Protein AF-A0A8T4B0E6-F1 (afdb_monomer)

Foldseek 3Di:
DPPDDDPVRPFDKDKFKKKFALVDPDPVVVVVLVVVVCVVLVVPWPKDWDDKFHLPHPVVVVVCVVLVNPDSIIMTMIITGPVCVVVVQVQAPDPCNCVPSRMHTSDDD

Secondary structure (DSSP, 8-state):
------GGGSPPEEEEEEEEETT--SHHHHHHHHHHHHHHTT--S--EEEEEE-TTSHHHHHHHHHHT--S-EEEEEEEEEHHHHHHHHHHHSSTTHHHHTSEEE----

Mean predicted aligned error: 8.44 Å

Nearest PDB structures (foldseek):
  1lou-assembly1_A  TM=4.510E-01  e=2.025E-01  Thermus thermophilus
  6i69-assembly1_A  TM=4.521E-01  e=4.128E-01  Thermus thermophilus HB8
  6k3h-assembly1_N  TM=4.934E-01  e=9.577E-01  Aspergillus flavus NRRL3357
  5bxi-assembly1_C  TM=4.794E-01  e=1.607E+00  Toxoplasma gondii ME49
  2okq-assembly1_A  TM=3.609E-01  e=1.412E+00  Shigella flexneri

Solvent-accessible surface area (backbone atoms only — not comparable to full-atom values): 6338 Å² total; per-residue (Å²): 133,84,81,75,71,52,83,87,70,53,83,59,70,41,81,44,42,31,37,30,49,48,87,36,74,45,67,65,60,45,50,52,52,49,54,51,52,31,56,76,73,67,50,91,60,86,62,38,82,74,48,69,43,29,38,86,40,78,68,36,60,56,51,27,64,73,71,69,49,92,66,73,37,13,42,33,34,32,42,30,45,50,89,49,42,65,61,52,45,70,62,21,66,45,90,58,12,51,79,76,69,41,28,30,59,68,65,82,133

pLDDT: mean 77.91, std 10.09, range [42.44, 89.0]

Sequence (109 aa):
MAKRLSKALRGKRRWVGIACTAQFEDRSSLQVHMQSLWSSIGIDSNIRLMDFYPSSSPEVEQIAQTLGDAQSLGYAVLQVPHPAFTRLRACIEDEDSMALNLLRSCTSS

Structure (mmCIF, N/CA/C/O backbone):
data_AF-A0A8T4B0E6-F1
#
_entry.id   AF-A0A8T4B0E6-F1
#
loop_
_atom_site.group_PDB
_atom_site.id
_atom_site.type_symbol
_atom_site.label_atom_id
_atom_site.label_alt_id
_atom_site.label_comp_id
_atom_site.label_asym_id
_atom_site.label_entity_id
_atom_site.label_seq_id
_atom_site.pdbx_PDB_ins_code
_atom_site.Cartn_x
_atom_site.Cartn_y
_atom_site.Cartn_z
_atom_site.occupancy
_atom_site.B_iso_or_equiv
_atom_site.auth_seq_id
_atom_site.auth_comp_id
_atom_site.auth_asym_id
_atom_site.auth_atom_id
_atom_site.pdbx_PDB_model_num
ATOM 1 N N . MET A 1 1 ? 19.426 29.717 -7.718 1.00 42.44 1 MET A N 1
ATOM 2 C CA . MET A 1 1 ? 18.194 29.661 -8.540 1.00 42.44 1 MET A CA 1
ATOM 3 C C . MET A 1 1 ? 17.763 28.209 -8.695 1.00 42.44 1 MET A C 1
ATOM 5 O O . MET A 1 1 ? 18.454 27.451 -9.364 1.00 42.44 1 MET A O 1
ATOM 9 N N . ALA A 1 2 ? 16.675 27.788 -8.048 1.00 50.69 2 ALA A N 1
ATOM 10 C CA . ALA A 1 2 ? 16.184 26.418 -8.185 1.00 50.69 2 ALA A CA 1
ATOM 11 C C . ALA A 1 2 ? 15.543 26.239 -9.573 1.00 50.69 2 ALA A C 1
ATOM 13 O O . ALA A 1 2 ? 14.507 26.840 -9.860 1.00 50.69 2 ALA A O 1
ATOM 14 N N . LYS A 1 3 ? 16.172 25.438 -10.446 1.00 59.41 3 LYS A N 1
ATOM 15 C CA . LYS A 1 3 ? 15.618 25.036 -11.749 1.00 59.41 3 LYS A CA 1
ATOM 16 C C . LYS A 1 3 ? 14.270 24.347 -11.505 1.00 59.41 3 LYS A C 1
ATOM 18 O O . LYS A 1 3 ? 14.218 23.187 -11.103 1.00 59.41 3 LYS A O 1
ATOM 23 N N . ARG A 1 4 ? 13.164 25.066 -11.722 1.00 59.59 4 ARG A N 1
ATOM 24 C CA . ARG A 1 4 ? 11.815 24.488 -11.739 1.00 59.59 4 ARG A CA 1
ATOM 25 C C . ARG A 1 4 ? 11.773 23.457 -12.867 1.00 59.59 4 ARG A C 1
ATOM 27 O O . ARG A 1 4 ? 11.757 23.825 -14.036 1.00 59.59 4 ARG A O 1
ATOM 34 N N . LEU A 1 5 ? 11.769 22.174 -12.511 1.00 59.88 5 LEU A N 1
ATOM 35 C CA . LEU A 1 5 ? 11.517 21.091 -13.461 1.00 59.88 5 LEU A CA 1
ATOM 36 C C . LEU A 1 5 ? 10.179 21.360 -14.158 1.00 59.88 5 LE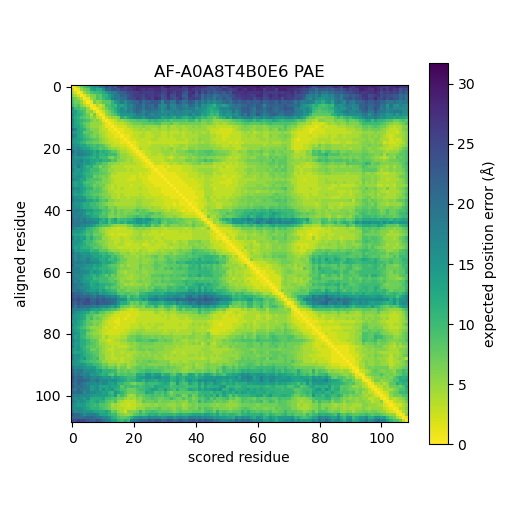U A C 1
ATOM 38 O O . LEU A 1 5 ? 9.165 21.608 -13.490 1.00 59.88 5 LEU A O 1
ATOM 42 N N . SER A 1 6 ? 10.188 21.336 -15.492 1.00 70.38 6 SER A N 1
ATOM 43 C CA . SER A 1 6 ? 8.973 21.453 -16.298 1.00 70.38 6 SER A CA 1
ATOM 44 C C . SER A 1 6 ? 7.983 20.352 -15.896 1.00 70.38 6 SER A C 1
ATOM 46 O O . SER A 1 6 ? 8.382 19.290 -15.411 1.00 70.38 6 SER A O 1
ATOM 48 N N . LYS A 1 7 ? 6.673 20.584 -16.073 1.00 66.12 7 LYS A N 1
ATOM 49 C CA . LYS A 1 7 ? 5.628 19.596 -15.729 1.00 66.12 7 LYS A CA 1
ATOM 50 C C . LYS A 1 7 ? 5.901 18.208 -16.337 1.00 66.12 7 LYS A C 1
ATOM 52 O O . LYS A 1 7 ? 5.573 17.214 -15.703 1.00 66.12 7 LYS A O 1
ATOM 57 N N . ALA A 1 8 ? 6.540 18.151 -17.507 1.00 67.44 8 ALA A N 1
ATOM 58 C CA . ALA A 1 8 ? 6.914 16.915 -18.193 1.00 67.44 8 ALA A CA 1
ATOM 59 C C . ALA A 1 8 ? 8.044 16.126 -17.501 1.00 67.44 8 ALA A C 1
ATOM 61 O O . ALA A 1 8 ? 8.101 14.909 -17.633 1.00 67.44 8 ALA A O 1
ATOM 62 N N . LEU A 1 9 ? 8.916 16.801 -16.743 1.00 61.59 9 LEU A N 1
ATOM 63 C CA . LEU A 1 9 ? 10.059 16.193 -16.048 1.00 61.59 9 LEU A CA 1
ATOM 64 C C . LEU A 1 9 ? 9.755 15.824 -14.588 1.00 61.59 9 LEU A C 1
ATOM 66 O O . LEU A 1 9 ? 10.613 15.278 -13.893 1.00 61.59 9 LEU A O 1
ATOM 70 N N . ARG A 1 10 ? 8.549 16.119 -14.086 1.00 69.19 10 ARG A N 1
ATOM 71 C CA . ARG A 1 10 ? 8.134 15.652 -12.759 1.00 69.19 10 ARG A CA 1
ATOM 72 C C . ARG A 1 10 ? 7.794 14.165 -12.844 1.00 69.19 10 ARG A C 1
ATOM 74 O O . ARG A 1 10 ? 6.885 13.781 -13.574 1.00 69.19 10 ARG A O 1
ATOM 81 N N . GLY A 1 11 ? 8.504 13.338 -12.075 1.00 71.62 11 GLY A N 1
ATOM 82 C CA . GLY A 1 11 ? 8.220 11.906 -11.979 1.00 71.62 11 GLY A CA 1
ATOM 83 C C . GLY A 1 11 ? 6.755 11.658 -11.611 1.00 71.62 11 GLY A C 1
ATOM 84 O O . GLY A 1 11 ? 6.255 12.204 -10.624 1.00 71.62 11 GLY A O 1
ATOM 85 N N . LYS A 1 12 ? 6.056 10.855 -12.419 1.00 83.19 12 LYS A N 1
ATOM 86 C CA . LYS A 1 12 ? 4.651 10.505 -12.182 1.00 83.19 12 LYS A CA 1
ATOM 87 C C . LYS A 1 12 ? 4.546 9.598 -10.956 1.00 83.19 12 LYS A C 1
ATOM 89 O O . LYS A 1 12 ? 5.303 8.638 -10.815 1.00 83.19 12 LYS A O 1
ATOM 94 N N . ARG A 1 13 ? 3.582 9.896 -10.089 1.00 85.75 13 ARG A N 1
ATOM 95 C CA . ARG A 1 13 ? 3.277 9.127 -8.877 1.00 85.75 13 ARG A CA 1
ATOM 96 C C . ARG A 1 13 ? 1.807 8.721 -8.884 1.00 85.75 13 ARG A C 1
ATOM 98 O O . ARG A 1 13 ? 0.984 9.359 -9.551 1.00 85.75 13 ARG A O 1
ATOM 105 N N . ARG A 1 14 ? 1.503 7.645 -8.174 1.00 86.62 14 ARG A N 1
ATOM 106 C CA . ARG A 1 14 ? 0.157 7.127 -7.944 1.00 86.62 14 ARG A CA 1
ATOM 107 C C . ARG A 1 14 ? -0.048 6.976 -6.445 1.00 86.62 14 ARG A C 1
ATOM 109 O O . ARG A 1 14 ? 0.891 6.631 -5.732 1.00 86.62 14 ARG A O 1
ATOM 116 N N . TRP A 1 15 ? -1.254 7.293 -6.006 1.00 88.44 15 TRP A N 1
ATOM 117 C CA . TRP A 1 15 ? -1.699 7.068 -4.641 1.00 88.44 15 TRP A CA 1
ATOM 118 C C . TRP A 1 15 ? -2.478 5.761 -4.629 1.00 88.44 15 TRP A C 1
ATOM 120 O O . TRP A 1 15 ? -3.316 5.561 -5.508 1.00 88.44 15 TRP A O 1
ATOM 130 N N . VAL A 1 16 ? -2.149 4.872 -3.700 1.00 86.38 16 VAL A N 1
ATOM 131 C CA . VAL A 1 16 ? -2.772 3.549 -3.585 1.00 86.38 16 VAL A CA 1
ATOM 132 C C . VAL A 1 16 ? -3.262 3.383 -2.160 1.00 86.38 16 VAL A C 1
ATOM 134 O O . VAL A 1 16 ? -2.466 3.497 -1.231 1.00 86.38 16 VAL A O 1
ATOM 137 N N . GLY A 1 17 ? -4.561 3.151 -1.999 1.00 87.88 17 GLY A N 1
ATOM 138 C CA . GLY A 1 17 ? -5.140 2.754 -0.721 1.00 87.88 17 GLY A CA 1
ATOM 139 C C . GLY A 1 17 ? -5.002 1.247 -0.552 1.00 87.88 17 GLY A C 1
ATOM 140 O O . GLY A 1 17 ? -5.346 0.497 -1.467 1.00 87.88 17 GLY A O 1
ATOM 141 N N . ILE A 1 18 ? -4.490 0.817 0.593 1.00 86.62 18 ILE A N 1
ATOM 142 C CA . ILE A 1 18 ? -4.350 -0.591 0.955 1.00 86.62 18 ILE A CA 1
ATOM 143 C C . ILE A 1 18 ? -5.050 -0.873 2.283 1.00 86.62 18 ILE A C 1
ATOM 145 O O . ILE A 1 18 ? -5.024 -0.041 3.188 1.00 86.62 18 ILE A O 1
ATOM 149 N N . ALA A 1 19 ? -5.641 -2.055 2.399 1.00 86.62 19 ALA A N 1
ATOM 150 C CA . ALA A 1 19 ? -6.045 -2.654 3.657 1.00 86.62 19 ALA A CA 1
ATOM 151 C C . ALA A 1 19 ? -4.907 -3.540 4.153 1.00 86.62 19 ALA A C 1
ATOM 153 O O . ALA A 1 19 ? -4.199 -4.161 3.356 1.00 86.62 19 ALA A O 1
ATOM 154 N N . CYS A 1 20 ? -4.744 -3.613 5.462 1.00 86.19 20 CYS A N 1
ATOM 155 C CA . CYS A 1 20 ? -3.806 -4.493 6.130 1.00 86.19 20 CYS A CA 1
ATOM 156 C C . CYS A 1 20 ? -4.490 -5.210 7.292 1.00 86.19 20 CYS A C 1
ATOM 158 O O . CYS A 1 20 ? -5.483 -4.744 7.842 1.00 86.19 20 CYS A O 1
ATOM 160 N N . THR A 1 21 ? -3.952 -6.347 7.703 1.00 84.81 21 THR A N 1
ATOM 161 C CA . THR A 1 21 ? -4.453 -7.080 8.876 1.00 84.81 21 THR A CA 1
ATOM 162 C C . THR A 1 21 ? -4.271 -6.293 10.183 1.00 84.81 21 THR A C 1
ATOM 164 O O . THR A 1 21 ? -3.277 -5.581 10.329 1.00 84.81 21 THR A O 1
ATOM 167 N N . ALA A 1 22 ? -5.161 -6.497 11.163 1.00 82.19 22 ALA A N 1
ATOM 168 C CA . ALA A 1 22 ? -5.122 -5.861 12.494 1.00 82.19 22 ALA A CA 1
ATOM 169 C C . ALA A 1 22 ? -3.837 -6.087 13.313 1.00 82.19 22 ALA A C 1
ATOM 171 O O . ALA A 1 22 ? -3.619 -5.406 14.305 1.00 82.19 22 ALA A O 1
ATOM 172 N N . GLN A 1 23 ? -2.969 -7.020 12.913 1.00 81.88 23 GLN A N 1
ATOM 173 C CA . GLN A 1 23 ? -1.690 -7.267 13.590 1.00 81.88 23 GLN A CA 1
ATOM 174 C C . GLN A 1 23 ? -0.714 -6.078 13.514 1.00 81.88 23 GLN A C 1
ATOM 176 O O . GLN A 1 23 ? 0.273 -6.038 14.245 1.00 81.88 23 GLN A O 1
ATOM 181 N N . PHE A 1 24 ? -0.946 -5.136 12.594 1.00 82.75 24 PHE A N 1
ATOM 182 C CA . PHE A 1 24 ? -0.162 -3.913 12.502 1.00 82.75 24 PHE A CA 1
ATOM 183 C C . PHE A 1 24 ? -0.844 -2.827 13.333 1.00 82.75 24 PHE A C 1
ATOM 185 O O . PHE A 1 24 ? -1.860 -2.272 12.925 1.00 82.75 24 PHE A O 1
ATOM 192 N N . GLU A 1 25 ? -0.268 -2.524 14.495 1.00 81.56 25 GLU A N 1
ATOM 193 C CA . GLU A 1 25 ? -0.704 -1.413 15.354 1.00 81.56 25 GLU A CA 1
ATOM 194 C C . GLU A 1 25 ? 0.110 -0.136 15.095 1.00 81.56 25 GLU A C 1
ATOM 196 O O . GLU A 1 25 ? -0.388 0.976 15.2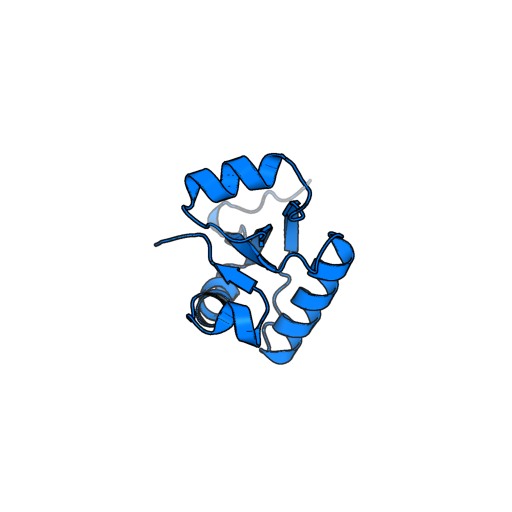57 1.00 81.56 25 GLU A O 1
ATOM 201 N N . ASP A 1 26 ? 1.341 -0.297 14.601 1.00 86.56 26 ASP A N 1
ATOM 202 C CA . ASP A 1 26 ? 2.286 0.788 14.371 1.00 86.56 26 ASP A CA 1
ATOM 203 C C . ASP A 1 26 ? 2.577 1.014 12.887 1.00 86.56 26 ASP A C 1
ATOM 205 O O . ASP A 1 26 ? 2.767 0.094 12.088 1.00 86.56 26 ASP A O 1
ATOM 209 N N . ARG A 1 27 ? 2.757 2.286 12.526 1.00 86.94 27 ARG A N 1
ATOM 210 C CA . ARG A 1 27 ? 3.196 2.678 11.180 1.00 86.94 27 ARG A CA 1
ATOM 211 C C . ARG A 1 27 ? 4.550 2.060 10.810 1.00 86.94 27 ARG A C 1
ATOM 213 O O . ARG A 1 27 ? 4.778 1.708 9.654 1.00 86.94 27 ARG A O 1
ATOM 220 N N . SER A 1 28 ? 5.465 1.972 11.774 1.00 86.44 28 SER A N 1
ATOM 221 C CA . SER A 1 28 ? 6.820 1.452 11.571 1.00 86.44 28 SER A CA 1
ATOM 222 C C . SER A 1 28 ? 6.817 -0.044 11.263 1.00 86.44 28 SER A C 1
ATOM 224 O O . SER A 1 28 ? 7.529 -0.465 10.353 1.00 86.44 28 SER A O 1
ATOM 226 N N . SER A 1 29 ? 5.999 -0.837 11.962 1.00 87.44 29 SER A N 1
ATOM 227 C CA . SER A 1 29 ? 5.906 -2.283 11.737 1.00 87.44 29 SER A CA 1
ATOM 228 C C . SER A 1 29 ? 5.332 -2.590 10.355 1.00 87.44 29 SER A C 1
ATOM 230 O O . SER A 1 29 ? 5.909 -3.394 9.618 1.00 87.44 29 SER A O 1
ATOM 232 N N . LEU A 1 30 ? 4.286 -1.863 9.945 1.00 87.06 30 LEU A N 1
ATOM 233 C CA . LEU A 1 30 ? 3.746 -1.957 8.590 1.00 87.06 30 LEU A CA 1
ATOM 234 C C . LEU A 1 30 ? 4.791 -1.550 7.544 1.00 87.06 30 LEU A C 1
ATOM 236 O O . LEU A 1 30 ? 4.989 -2.261 6.562 1.00 87.06 30 LEU A O 1
ATOM 240 N N . GLN A 1 31 ? 5.515 -0.448 7.760 1.00 87.44 31 GLN A N 1
ATOM 241 C CA . GLN A 1 31 ? 6.550 0.005 6.829 1.00 87.44 31 GLN A CA 1
ATOM 242 C C . GLN A 1 31 ? 7.677 -1.025 6.651 1.00 87.44 31 GLN A C 1
ATOM 244 O O . GLN A 1 31 ? 8.120 -1.244 5.522 1.00 87.44 31 GLN A O 1
ATOM 249 N N . VAL A 1 32 ? 8.130 -1.667 7.731 1.00 88.06 32 VAL A N 1
ATOM 250 C CA . VAL A 1 32 ? 9.160 -2.719 7.670 1.00 88.06 32 VAL A CA 1
ATOM 251 C C . VAL A 1 32 ? 8.646 -3.942 6.909 1.00 88.06 32 VAL A C 1
ATOM 253 O O . VAL A 1 32 ? 9.338 -4.434 6.015 1.00 88.06 32 VAL A O 1
ATOM 256 N N . HIS A 1 33 ? 7.424 -4.397 7.206 1.00 87.81 33 HIS A N 1
ATOM 257 C CA . HIS A 1 33 ? 6.800 -5.528 6.506 1.00 87.81 33 HIS A CA 1
ATOM 258 C C . HIS A 1 33 ? 6.661 -5.259 5.009 1.00 87.81 33 HIS A C 1
ATOM 260 O O . HIS A 1 33 ? 7.090 -6.055 4.176 1.00 87.81 33 HIS A O 1
ATOM 266 N N . MET A 1 34 ? 6.157 -4.078 4.662 1.00 85.50 34 MET A N 1
ATOM 267 C CA . MET A 1 34 ? 6.060 -3.616 3.284 1.00 85.50 34 MET A CA 1
ATOM 268 C C . MET A 1 34 ? 7.416 -3.595 2.582 1.00 85.50 34 MET A C 1
ATOM 270 O O . MET A 1 34 ? 7.537 -4.092 1.470 1.00 85.50 34 MET A O 1
ATOM 274 N N . GLN A 1 35 ? 8.447 -3.035 3.218 1.00 86.06 35 GLN A N 1
ATOM 275 C CA . GLN A 1 35 ? 9.781 -2.963 2.624 1.00 86.06 35 GLN A CA 1
ATOM 276 C C . GLN A 1 35 ? 10.369 -4.360 2.376 1.00 86.06 35 GLN A C 1
ATOM 278 O O . GLN A 1 35 ? 11.009 -4.578 1.344 1.00 86.06 35 GLN A O 1
ATOM 283 N N . SER A 1 36 ? 10.102 -5.311 3.275 1.00 86.06 36 SER A N 1
ATOM 284 C CA . SER A 1 36 ? 10.462 -6.722 3.103 1.00 86.06 36 S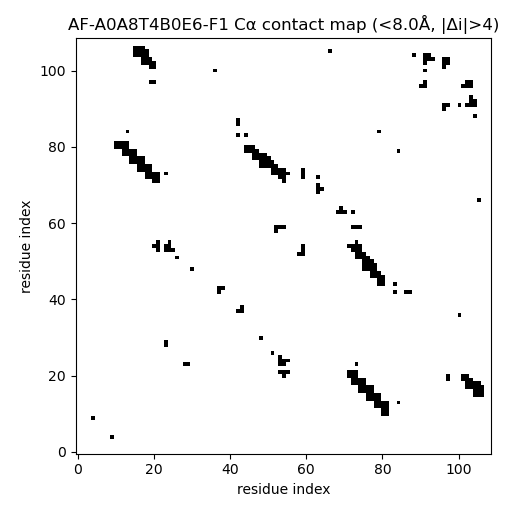ER A CA 1
ATOM 285 C C . SER A 1 36 ? 9.726 -7.364 1.921 1.00 86.06 36 SER A C 1
ATOM 287 O O . SER A 1 36 ? 10.368 -7.938 1.041 1.00 86.06 36 SER A O 1
ATOM 289 N N . LEU A 1 37 ? 8.402 -7.185 1.832 1.00 84.88 37 LEU A N 1
ATOM 290 C CA . LEU A 1 37 ? 7.583 -7.676 0.716 1.00 84.88 37 LEU A CA 1
ATOM 291 C C . LEU A 1 37 ? 8.017 -7.094 -0.633 1.00 84.88 37 LEU A C 1
ATOM 293 O O . LEU A 1 37 ? 8.150 -7.808 -1.621 1.00 84.88 37 LEU A O 1
ATOM 297 N N . TRP A 1 38 ? 8.283 -5.792 -0.703 1.00 84.12 38 TRP A N 1
ATOM 298 C CA . TRP A 1 38 ? 8.742 -5.175 -1.949 1.00 84.12 38 TRP A CA 1
ATOM 299 C C . TRP A 1 38 ? 10.108 -5.699 -2.371 1.00 84.12 38 TRP A C 1
ATOM 301 O O . TRP A 1 38 ? 10.335 -5.922 -3.560 1.00 84.12 38 TRP A O 1
ATOM 311 N N . SER A 1 39 ? 10.982 -5.960 -1.400 1.00 83.56 39 SER A N 1
ATOM 312 C CA . SER A 1 39 ? 12.293 -6.555 -1.657 1.00 83.56 39 SER A CA 1
ATOM 313 C C . SER A 1 39 ? 12.173 -7.993 -2.167 1.00 83.56 39 SER A C 1
ATOM 315 O O . SER A 1 39 ? 12.857 -8.343 -3.126 1.00 83.56 39 SER A O 1
ATOM 317 N N . SER A 1 40 ? 11.278 -8.810 -1.598 1.00 82.56 40 SER A N 1
ATOM 318 C CA . SER A 1 40 ? 11.073 -10.199 -2.042 1.00 82.56 40 SER A CA 1
ATOM 319 C C . SER A 1 40 ? 10.466 -10.294 -3.446 1.00 82.56 40 SER A C 1
ATOM 321 O O . SER A 1 40 ? 10.810 -11.196 -4.206 1.00 82.56 40 SER A O 1
ATOM 323 N N . ILE A 1 41 ? 9.628 -9.327 -3.825 1.00 76.50 41 ILE A N 1
ATOM 324 C CA . ILE A 1 41 ? 8.991 -9.242 -5.150 1.00 76.50 41 ILE A CA 1
ATOM 325 C C . ILE A 1 41 ? 9.926 -8.576 -6.191 1.00 76.50 41 ILE A C 1
ATOM 327 O O . ILE A 1 41 ? 9.642 -8.555 -7.391 1.00 76.50 41 ILE A O 1
ATOM 331 N N . GLY A 1 42 ? 11.071 -8.028 -5.768 1.00 77.62 42 GLY A N 1
ATOM 332 C CA . GLY A 1 42 ? 12.012 -7.337 -6.659 1.00 77.62 42 GLY A CA 1
ATOM 333 C C . GLY A 1 42 ? 11.509 -5.965 -7.125 1.00 77.62 42 GLY A C 1
ATOM 334 O O . GLY A 1 42 ? 11.825 -5.504 -8.229 1.00 77.62 42 GLY A O 1
ATOM 335 N N . ILE A 1 43 ? 10.692 -5.306 -6.303 1.00 80.31 43 ILE A N 1
ATOM 336 C CA . ILE A 1 43 ? 10.244 -3.931 -6.509 1.00 80.31 43 ILE A CA 1
ATOM 337 C C . ILE A 1 43 ? 11.255 -2.997 -5.830 1.00 80.31 43 ILE A C 1
ATOM 339 O O . ILE A 1 43 ? 11.087 -2.588 -4.688 1.00 80.31 43 ILE A O 1
ATOM 343 N N . ASP A 1 44 ? 12.291 -2.602 -6.569 1.00 69.62 44 ASP A N 1
ATOM 344 C CA . ASP A 1 44 ? 13.359 -1.699 -6.089 1.00 69.62 44 ASP A CA 1
ATOM 345 C C . ASP A 1 44 ? 12.956 -0.206 -6.106 1.00 69.62 44 ASP A C 1
ATOM 347 O O . ASP A 1 44 ? 13.759 0.725 -6.171 1.00 69.62 44 ASP A O 1
ATOM 351 N N . SER A 1 45 ? 11.653 0.063 -6.137 1.00 72.12 45 SER A N 1
ATOM 352 C CA . SER A 1 45 ? 11.140 1.425 -6.190 1.00 72.12 45 SER A CA 1
ATOM 353 C C . SER A 1 45 ? 10.882 1.961 -4.790 1.00 72.12 45 SER A C 1
ATOM 355 O O . SER A 1 45 ? 10.303 1.273 -3.956 1.00 72.12 45 SER A O 1
ATOM 357 N N . ASN A 1 46 ? 11.233 3.230 -4.570 1.00 78.75 46 ASN A N 1
ATOM 358 C CA . ASN A 1 46 ? 11.018 3.943 -3.310 1.00 78.75 46 ASN A CA 1
ATOM 359 C C . ASN A 1 46 ? 9.515 4.210 -3.075 1.00 78.75 46 ASN A C 1
ATOM 361 O O . ASN A 1 46 ? 9.013 5.309 -3.338 1.00 78.75 46 ASN A O 1
ATOM 365 N N . ILE A 1 47 ? 8.792 3.169 -2.659 1.00 85.31 47 ILE A N 1
ATOM 366 C CA . ILE A 1 47 ? 7.394 3.217 -2.232 1.00 85.31 47 ILE A CA 1
ATOM 367 C C . ILE A 1 47 ? 7.368 3.806 -0.830 1.00 85.31 47 ILE A C 1
ATOM 369 O O . ILE A 1 47 ? 8.044 3.317 0.073 1.00 85.31 47 ILE A O 1
ATOM 373 N N . ARG A 1 48 ? 6.585 4.866 -0.648 1.00 86.69 48 ARG A N 1
ATOM 374 C CA . ARG A 1 48 ? 6.465 5.536 0.647 1.00 86.69 48 ARG A CA 1
ATOM 375 C C . ARG A 1 48 ? 5.099 5.271 1.242 1.00 86.69 48 ARG A C 1
ATOM 377 O O . ARG A 1 48 ? 4.088 5.533 0.595 1.00 86.69 48 ARG A O 1
ATOM 384 N N . LEU A 1 49 ? 5.089 4.819 2.488 1.00 88.19 49 LEU A N 1
ATOM 385 C CA . LEU A 1 49 ? 3.906 4.854 3.332 1.00 88.19 49 LEU A CA 1
ATOM 386 C C . LEU A 1 49 ? 3.653 6.313 3.717 1.00 88.19 49 LEU A C 1
ATOM 388 O O . LEU A 1 49 ? 4.538 6.952 4.289 1.00 88.19 49 LEU A O 1
ATOM 392 N N . MET A 1 50 ? 2.493 6.847 3.349 1.00 89.00 50 MET A N 1
ATOM 393 C CA . MET A 1 50 ? 2.126 8.249 3.558 1.00 89.00 50 MET A CA 1
ATOM 394 C C . MET A 1 50 ? 1.254 8.402 4.792 1.00 89.00 50 MET A C 1
ATOM 396 O O . MET A 1 50 ? 1.665 9.116 5.703 1.00 89.00 50 MET A O 1
ATOM 400 N N . ASP A 1 51 ? 0.157 7.654 4.851 1.00 87.25 51 ASP A N 1
ATOM 401 C CA . ASP A 1 51 ? -0.746 7.602 5.999 1.00 87.25 51 ASP A CA 1
ATOM 402 C C . ASP A 1 51 ? -1.024 6.155 6.383 1.00 87.25 51 ASP A C 1
ATOM 404 O O . ASP A 1 51 ? -0.940 5.248 5.550 1.00 87.25 51 ASP A O 1
ATOM 408 N N . PHE A 1 52 ? -1.301 5.952 7.664 1.00 87.81 52 PHE A N 1
ATOM 409 C CA . PHE A 1 52 ? -1.589 4.654 8.246 1.00 87.81 52 PHE A CA 1
ATOM 4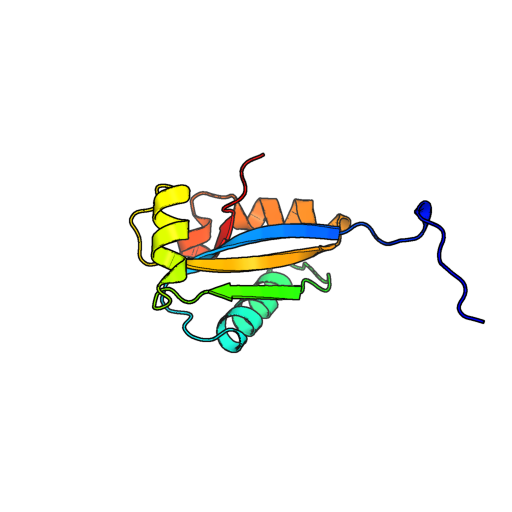10 C C . PHE A 1 52 ? -2.591 4.824 9.383 1.00 87.81 52 PHE A C 1
ATOM 412 O O . PHE A 1 52 ? -2.403 5.673 10.253 1.00 87.81 52 PHE A O 1
ATOM 419 N N . TYR A 1 53 ? -3.615 3.985 9.354 1.00 86.56 53 TYR A N 1
ATOM 420 C CA . TYR A 1 53 ? -4.727 3.932 10.279 1.00 86.56 53 TYR A CA 1
ATOM 421 C C . TYR A 1 53 ? -4.797 2.502 10.826 1.00 86.56 53 TYR A C 1
ATOM 423 O O . TYR A 1 53 ? -5.176 1.590 10.085 1.00 86.56 53 TYR A O 1
ATOM 431 N N . PRO A 1 54 ? -4.388 2.271 12.083 1.00 84.81 54 PRO A N 1
ATOM 432 C CA . PRO A 1 54 ? -4.472 0.950 12.692 1.00 84.81 54 PRO A CA 1
ATOM 433 C C . PRO A 1 54 ? -5.933 0.570 12.923 1.00 84.81 54 PRO A C 1
ATOM 435 O O .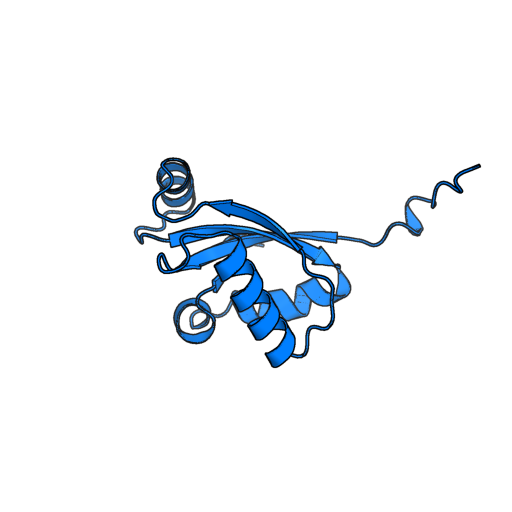 PRO A 1 54 ? -6.779 1.445 13.096 1.00 84.81 54 PRO A O 1
ATOM 438 N N . SER A 1 55 ? -6.226 -0.729 13.001 1.00 83.62 55 SER A N 1
ATOM 439 C CA . SER A 1 55 ? -7.594 -1.240 13.190 1.00 83.62 55 SER A CA 1
ATOM 440 C C . SER A 1 55 ? -8.275 -0.764 14.479 1.00 83.62 55 SER A C 1
ATOM 442 O O . SER A 1 55 ? -9.490 -0.861 14.598 1.00 83.62 55 SER A O 1
ATOM 444 N N . SER A 1 56 ? -7.501 -0.279 15.452 1.00 79.81 56 SER A N 1
ATOM 445 C CA . SER A 1 56 ? -7.989 0.299 16.706 1.00 79.81 56 SER A CA 1
ATOM 446 C C . SER A 1 56 ? -8.391 1.776 16.597 1.00 79.81 56 SER A C 1
ATOM 448 O O . SER A 1 56 ? -8.957 2.316 17.547 1.00 79.81 56 SER A O 1
ATOM 450 N N . SER A 1 57 ? -8.097 2.450 15.477 1.00 80.44 57 SER A N 1
ATOM 451 C CA . SER A 1 57 ? -8.474 3.852 15.279 1.00 80.44 57 SER A CA 1
ATOM 452 C C . SER A 1 57 ? -9.971 3.972 14.961 1.00 80.44 57 SER A C 1
ATOM 454 O O . SER A 1 57 ? -10.463 3.247 14.095 1.00 80.44 57 SER A O 1
ATOM 456 N N . PRO A 1 58 ? -10.700 4.934 15.560 1.00 76.50 58 PRO A N 1
ATOM 457 C CA . PRO A 1 58 ? -12.115 5.170 15.249 1.00 76.50 58 PRO A CA 1
ATOM 458 C C . PRO A 1 58 ? -12.353 5.572 13.783 1.00 76.50 58 PRO A C 1
ATOM 460 O O . PRO A 1 58 ? -13.454 5.427 13.257 1.00 76.50 58 PRO A O 1
ATOM 463 N N . GLU A 1 59 ? -11.322 6.065 13.095 1.00 78.56 59 GLU A N 1
ATOM 464 C CA . GLU A 1 59 ? -11.387 6.441 11.678 1.00 78.56 59 GLU A CA 1
ATOM 465 C C . GLU A 1 59 ? -11.544 5.209 10.771 1.00 78.56 59 GLU A C 1
ATOM 467 O O . GLU A 1 59 ? -12.147 5.297 9.701 1.00 78.56 59 GLU A O 1
ATOM 472 N N . VAL A 1 60 ? -11.065 4.041 11.215 1.00 80.31 60 VAL A N 1
ATOM 473 C CA . VAL A 1 60 ? -11.185 2.779 10.473 1.00 80.31 60 VAL A CA 1
ATOM 474 C C . VAL A 1 60 ? -12.632 2.332 10.360 1.00 80.31 60 VAL A C 1
ATOM 476 O O . VAL A 1 60 ? -13.014 1.842 9.304 1.00 80.31 60 VAL A O 1
ATOM 479 N N . GLU A 1 61 ? -13.459 2.540 11.385 1.00 75.81 61 GLU A N 1
ATOM 480 C CA . GLU A 1 61 ? -14.874 2.151 11.344 1.00 75.81 61 GLU A CA 1
ATOM 481 C C . GLU A 1 61 ? -15.622 2.870 10.213 1.00 75.81 61 GLU A C 1
ATOM 483 O O . GLU A 1 61 ? -16.423 2.263 9.502 1.00 75.81 61 GLU A O 1
ATOM 488 N N . GLN A 1 62 ? -15.312 4.150 9.989 1.00 76.12 62 GLN A N 1
ATOM 489 C CA . GLN A 1 62 ? -15.899 4.940 8.903 1.00 76.12 62 GLN A CA 1
ATOM 490 C C . GLN A 1 62 ? -15.419 4.459 7.528 1.00 76.12 62 GLN A C 1
ATOM 492 O O . GLN A 1 62 ? -16.201 4.381 6.575 1.00 76.12 62 GLN A O 1
ATOM 497 N N . ILE A 1 63 ? -14.133 4.115 7.421 1.00 75.81 63 ILE A N 1
ATOM 498 C CA . ILE A 1 63 ? -13.538 3.604 6.182 1.00 75.81 63 ILE A CA 1
ATOM 499 C C . ILE A 1 63 ? -14.113 2.218 5.851 1.00 75.81 63 ILE A C 1
ATOM 501 O O . ILE A 1 63 ? -14.530 1.988 4.717 1.00 75.81 63 ILE A O 1
ATOM 505 N N . ALA A 1 64 ? -14.222 1.337 6.846 1.00 76.25 64 ALA A N 1
ATOM 506 C CA . ALA A 1 64 ? -14.794 -0.000 6.729 1.00 76.25 64 ALA A CA 1
ATOM 507 C C . ALA A 1 64 ? -16.266 0.045 6.290 1.00 76.25 64 ALA A C 1
ATOM 509 O O . ALA A 1 64 ? -16.651 -0.655 5.355 1.00 76.25 64 ALA A O 1
ATOM 510 N N . GLN A 1 65 ? -17.072 0.940 6.875 1.00 75.50 65 GLN A N 1
ATOM 511 C CA . GLN A 1 65 ? -18.460 1.166 6.448 1.00 75.50 65 GLN A CA 1
ATOM 512 C C . GLN A 1 65 ? -18.560 1.650 4.996 1.00 75.50 65 GLN A C 1
ATOM 514 O O . GLN A 1 65 ? -19.458 1.230 4.269 1.00 75.50 65 GLN A O 1
ATOM 519 N N . THR A 1 66 ? -17.640 2.517 4.565 1.00 77.44 66 THR A N 1
ATOM 520 C CA . THR A 1 66 ? -17.621 3.047 3.191 1.00 77.44 66 THR A CA 1
ATOM 521 C C . THR A 1 66 ? -17.203 1.983 2.175 1.00 77.44 66 THR A C 1
ATOM 523 O O . THR A 1 66 ? -17.731 1.949 1.065 1.00 77.44 66 THR A O 1
ATOM 526 N N . LEU A 1 67 ? -16.258 1.117 2.546 1.00 72.81 67 LEU A N 1
ATOM 527 C CA . LEU A 1 67 ? -15.753 0.038 1.693 1.00 72.81 67 LEU A CA 1
ATOM 528 C C . LEU A 1 67 ? -16.626 -1.226 1.742 1.00 72.81 67 LEU A C 1
ATOM 530 O O . LEU A 1 67 ? -16.511 -2.072 0.861 1.00 72.81 67 LEU A O 1
ATOM 534 N N . GLY A 1 68 ? -17.518 -1.344 2.730 1.00 66.00 68 GLY A N 1
ATOM 535 C CA . GLY A 1 68 ? -18.359 -2.524 2.936 1.00 66.00 68 GLY A CA 1
ATOM 536 C C . GLY A 1 68 ? -17.610 -3.721 3.531 1.00 66.00 68 GLY A C 1
ATOM 537 O O . GLY A 1 68 ? -18.120 -4.840 3.487 1.00 66.00 68 GLY A O 1
ATOM 538 N N . ASP A 1 69 ? -16.418 -3.501 4.088 1.00 66.88 69 ASP A N 1
ATOM 539 C CA . ASP A 1 69 ? -15.599 -4.551 4.690 1.00 66.88 69 ASP A CA 1
ATOM 540 C C . ASP A 1 69 ? -15.957 -4.719 6.174 1.00 66.88 69 ASP A C 1
ATOM 542 O O . ASP A 1 69 ? -15.876 -3.785 6.967 1.00 66.88 69 ASP A O 1
ATOM 546 N N . ALA A 1 70 ? -16.350 -5.933 6.567 1.00 56.28 70 ALA A N 1
ATOM 547 C CA . ALA A 1 70 ? -16.783 -6.254 7.933 1.00 56.28 70 ALA A CA 1
ATOM 548 C C . ALA A 1 70 ? -15.642 -6.713 8.865 1.00 56.28 70 ALA A C 1
ATOM 550 O O . ALA A 1 70 ? -15.893 -7.097 10.007 1.00 56.28 70 ALA A O 1
ATOM 551 N N . GLN A 1 71 ? -14.397 -6.741 8.384 1.00 64.38 71 GLN A N 1
ATOM 552 C CA . GLN A 1 71 ? -13.250 -7.235 9.148 1.00 64.38 71 GLN A CA 1
ATOM 553 C C . GLN A 1 71 ? -12.493 -6.087 9.823 1.00 64.38 71 GLN A C 1
ATOM 555 O O . GLN A 1 71 ? -12.349 -5.009 9.252 1.00 64.38 71 GLN A O 1
ATOM 560 N N . SER A 1 72 ? -11.956 -6.340 11.022 1.00 70.12 72 SER A N 1
ATOM 561 C CA . SER A 1 72 ? -11.014 -5.441 11.699 1.00 70.12 72 SER A CA 1
ATOM 562 C C . SER A 1 72 ? -9.705 -5.381 10.906 1.00 70.12 72 SER A C 1
ATOM 564 O O . SER A 1 72 ? -8.778 -6.155 11.138 1.00 70.12 72 SER A O 1
ATOM 566 N N . LEU A 1 73 ? -9.658 -4.490 9.923 1.00 81.75 73 LEU A N 1
ATOM 567 C CA . LEU A 1 73 ? -8.502 -4.227 9.073 1.00 81.75 73 LEU A CA 1
ATOM 568 C C . LEU A 1 73 ? -7.940 -2.848 9.411 1.00 81.75 73 LEU A C 1
ATOM 570 O O . LEU A 1 73 ? -8.675 -1.946 9.790 1.00 81.75 73 LEU A O 1
ATOM 574 N N . GLY A 1 74 ? -6.628 -2.682 9.296 1.00 84.88 74 GLY A N 1
ATOM 575 C CA . GLY A 1 74 ? -6.021 -1.360 9.211 1.00 84.88 74 GLY A CA 1
ATOM 576 C C . GLY A 1 74 ? -6.050 -0.859 7.769 1.00 84.88 74 GLY A C 1
ATOM 577 O O . GLY A 1 74 ? -6.152 -1.645 6.826 1.00 84.88 74 GLY A O 1
ATOM 578 N N . TYR A 1 75 ? -5.924 0.449 7.585 1.00 86.00 75 TYR A N 1
ATOM 579 C CA . TYR A 1 75 ? -5.857 1.071 6.267 1.00 86.00 75 TYR A CA 1
ATOM 580 C C . TYR A 1 75 ? -4.598 1.915 6.133 1.00 86.00 75 TYR A C 1
ATOM 582 O O . TYR A 1 75 ? -4.174 2.595 7.062 1.00 86.00 75 TYR A O 1
ATOM 590 N N . ALA A 1 76 ? -3.989 1.900 4.957 1.00 88.31 76 ALA A N 1
ATOM 591 C CA . ALA A 1 76 ? -2.807 2.692 4.664 1.00 88.31 76 ALA A CA 1
ATOM 592 C C . ALA A 1 76 ? -2.888 3.322 3.278 1.00 88.31 76 ALA A C 1
ATOM 594 O O . ALA A 1 76 ? -3.498 2.793 2.349 1.00 88.31 76 ALA A O 1
ATOM 595 N N . VAL A 1 77 ? -2.218 4.460 3.134 1.00 88.88 77 VAL A N 1
ATOM 596 C CA . VAL A 1 77 ? -2.082 5.167 1.865 1.00 88.88 77 VAL A CA 1
ATOM 597 C C . VAL A 1 77 ? -0.625 5.147 1.445 1.00 88.88 77 VAL A C 1
ATOM 599 O O . VAL A 1 77 ? 0.266 5.591 2.173 1.00 88.88 77 VAL A O 1
ATOM 602 N N . LEU A 1 78 ? -0.384 4.669 0.231 1.00 88.19 78 LEU A N 1
ATOM 603 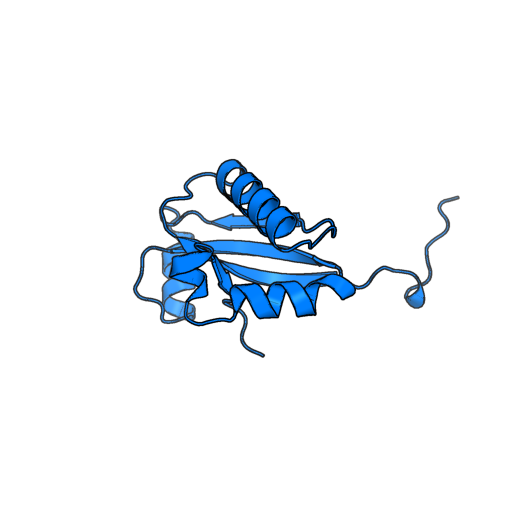C CA . LEU A 1 78 ? 0.941 4.546 -0.351 1.00 88.19 78 LEU A CA 1
ATOM 604 C C . LEU A 1 78 ? 1.135 5.537 -1.479 1.00 88.19 78 LEU A C 1
ATOM 606 O O . LEU A 1 78 ? 0.283 5.707 -2.352 1.00 88.19 78 LEU A O 1
ATOM 610 N N . GLN A 1 79 ? 2.324 6.119 -1.514 1.00 88.88 79 GLN A N 1
ATOM 611 C CA . GLN A 1 79 ? 2.837 6.819 -2.672 1.00 88.88 79 GLN A CA 1
ATOM 612 C C . GLN A 1 79 ? 3.747 5.878 -3.459 1.00 88.88 79 GLN A C 1
ATOM 614 O O . GLN A 1 79 ? 4.845 5.530 -3.020 1.00 88.88 79 GLN A O 1
ATOM 619 N N . VAL A 1 80 ? 3.304 5.525 -4.662 1.00 86.62 80 VAL A N 1
ATOM 620 C CA . VAL A 1 80 ? 3.994 4.587 -5.548 1.00 86.62 80 VAL A CA 1
ATOM 621 C C . VAL A 1 80 ? 4.481 5.321 -6.802 1.00 86.62 80 VAL A C 1
ATOM 623 O O . VAL A 1 80 ? 3.713 6.056 -7.438 1.00 86.62 80 VAL A O 1
ATOM 626 N N . PRO A 1 81 ? 5.754 5.162 -7.203 1.00 86.50 81 PRO A N 1
ATOM 627 C CA . PRO A 1 81 ? 6.219 5.623 -8.506 1.00 86.50 81 PRO A CA 1
ATOM 628 C C . PRO A 1 81 ? 5.444 4.938 -9.640 1.00 86.50 81 PRO A C 1
ATOM 630 O O . PRO A 1 81 ? 5.249 3.727 -9.622 1.00 86.50 81 PRO A O 1
ATOM 633 N N . HIS A 1 82 ? 5.045 5.690 -10.670 1.00 82.62 82 HIS A N 1
ATOM 634 C CA . HIS A 1 82 ? 4.276 5.146 -11.797 1.00 82.62 82 HIS A CA 1
ATOM 635 C C . HIS A 1 82 ? 4.831 3.850 -12.430 1.00 82.62 82 HIS A C 1
ATOM 637 O O . HIS A 1 82 ? 4.014 2.970 -12.683 1.00 82.62 82 HIS A O 1
ATOM 643 N N . PRO A 1 83 ? 6.153 3.670 -12.657 1.00 82.25 83 PRO A N 1
ATOM 644 C CA . PRO A 1 83 ? 6.660 2.423 -13.244 1.00 82.25 83 PRO A CA 1
ATOM 645 C C . PRO A 1 83 ? 6.473 1.196 -12.340 1.00 82.25 83 PRO A C 1
ATOM 647 O O . PRO A 1 83 ? 6.354 0.083 -12.839 1.00 82.25 83 PRO A O 1
ATOM 650 N N . ALA A 1 84 ? 6.422 1.387 -11.021 1.00 83.12 84 ALA A N 1
ATOM 651 C CA . ALA A 1 84 ? 6.235 0.303 -10.060 1.00 83.12 84 ALA A CA 1
ATOM 652 C C . ALA A 1 84 ? 4.762 -0.010 -9.785 1.00 83.12 84 ALA A C 1
ATOM 654 O O . ALA A 1 84 ? 4.444 -1.095 -9.308 1.00 83.12 84 ALA A O 1
ATOM 655 N N . PHE A 1 85 ? 3.862 0.922 -10.110 1.00 83.25 85 PHE A N 1
ATOM 656 C CA . PHE A 1 85 ? 2.435 0.805 -9.827 1.00 83.25 85 PHE A CA 1
ATOM 657 C C . PHE A 1 85 ? 1.819 -0.472 -10.406 1.00 83.25 85 PHE A C 1
ATOM 659 O O . PHE A 1 85 ? 1.111 -1.171 -9.693 1.00 83.25 85 PHE A O 1
ATOM 666 N N . THR A 1 86 ? 2.127 -0.815 -11.660 1.00 82.56 86 THR A N 1
ATOM 667 C CA . THR A 1 86 ? 1.565 -2.008 -12.311 1.00 82.56 86 THR A CA 1
ATOM 668 C C . THR A 1 86 ? 2.003 -3.303 -11.626 1.00 82.56 86 THR A C 1
ATOM 670 O O . THR A 1 86 ? 1.188 -4.198 -11.439 1.00 82.56 86 THR A O 1
ATOM 673 N N . ARG A 1 87 ? 3.276 -3.395 -11.213 1.00 81.94 87 ARG A N 1
ATOM 674 C CA . ARG A 1 87 ? 3.801 -4.576 -10.508 1.00 81.94 87 ARG A CA 1
ATOM 675 C C . ARG A 1 87 ? 3.225 -4.694 -9.107 1.00 81.94 87 ARG A C 1
ATOM 677 O O . ARG A 1 87 ? 2.794 -5.772 -8.723 1.00 81.94 87 ARG A O 1
ATOM 684 N N . LEU A 1 88 ? 3.200 -3.580 -8.374 1.00 83.25 88 LEU A N 1
ATOM 685 C CA . LEU A 1 88 ? 2.630 -3.534 -7.034 1.00 83.25 88 LEU A CA 1
ATOM 686 C C . LEU A 1 88 ? 1.170 -3.978 -7.073 1.00 83.25 88 LEU A C 1
ATOM 688 O O . LEU A 1 88 ? 0.797 -4.853 -6.306 1.00 83.25 88 LEU A O 1
ATOM 692 N N . ARG A 1 89 ? 0.387 -3.446 -8.018 1.00 81.31 89 ARG A N 1
ATOM 693 C CA . ARG A 1 89 ? -1.023 -3.794 -8.203 1.00 81.31 89 ARG A CA 1
ATOM 694 C C . ARG A 1 89 ? -1.231 -5.294 -8.415 1.00 81.31 89 ARG A C 1
ATOM 696 O O . ARG A 1 89 ? -2.019 -5.883 -7.690 1.00 81.31 89 ARG A O 1
ATOM 703 N N . ALA A 1 90 ? -0.460 -5.917 -9.306 1.00 80.50 90 ALA A N 1
ATOM 704 C CA . ALA A 1 90 ? -0.540 -7.361 -9.538 1.00 80.50 90 ALA A CA 1
ATOM 705 C C . ALA A 1 90 ? -0.279 -8.210 -8.275 1.00 80.50 90 ALA A C 1
ATOM 707 O O . ALA A 1 90 ? -0.740 -9.339 -8.210 1.00 80.50 90 ALA A O 1
ATOM 708 N N . CYS A 1 91 ? 0.434 -7.678 -7.276 1.00 76.19 91 CYS A N 1
ATOM 709 C CA . CYS A 1 91 ? 0.752 -8.397 -6.037 1.00 76.19 91 CYS A CA 1
ATOM 710 C C . CYS A 1 91 ? -0.257 -8.178 -4.900 1.00 76.19 91 CYS A C 1
ATOM 712 O O . CYS A 1 91 ? -0.226 -8.924 -3.927 1.00 76.19 91 CYS A O 1
ATOM 714 N N . ILE A 1 92 ? -1.080 -7.124 -4.970 1.00 77.81 92 ILE A N 1
ATOM 715 C CA . ILE A 1 92 ? -2.024 -6.746 -3.898 1.00 77.81 92 ILE A CA 1
ATOM 716 C C . ILE A 1 92 ? -3.497 -6.836 -4.314 1.00 77.81 92 ILE A C 1
ATOM 718 O O . ILE A 1 92 ? -4.379 -6.618 -3.483 1.00 77.81 92 ILE A O 1
ATOM 722 N N . GLU A 1 93 ? -3.774 -7.046 -5.601 1.00 76.44 93 GLU A N 1
ATOM 723 C CA . GLU A 1 93 ? -5.132 -7.160 -6.148 1.00 76.44 93 GLU A CA 1
ATOM 724 C C . GLU A 1 93 ? -5.638 -8.610 -6.152 1.00 76.44 93 GLU A C 1
ATOM 726 O O . GLU A 1 93 ? -6.838 -8.825 -6.278 1.00 76.44 93 GLU A O 1
ATOM 731 N N . ASP A 1 94 ? -4.748 -9.588 -5.961 1.00 71.75 94 ASP A N 1
ATOM 732 C CA . ASP A 1 94 ? -5.106 -11.006 -5.914 1.00 71.75 94 ASP A CA 1
ATOM 733 C C . ASP A 1 94 ? -5.955 -11.329 -4.670 1.00 71.75 94 ASP A C 1
ATOM 735 O O . ASP A 1 94 ? -5.728 -10.748 -3.600 1.00 71.75 94 ASP A O 1
ATOM 739 N N . GLU A 1 95 ? -6.912 -12.252 -4.781 1.00 61.78 95 GLU A N 1
ATOM 740 C CA . GLU A 1 95 ? -7.815 -12.623 -3.676 1.00 61.78 95 GLU A CA 1
ATOM 741 C C . GLU A 1 95 ? -7.042 -13.233 -2.494 1.00 61.78 95 GLU A C 1
ATOM 743 O O . GLU A 1 95 ? -7.372 -12.976 -1.333 1.00 61.78 95 GLU A O 1
ATOM 748 N N . ASP A 1 96 ? -5.928 -13.912 -2.780 1.00 61.75 96 ASP A N 1
ATOM 749 C CA . ASP A 1 96 ? -5.026 -14.488 -1.779 1.00 61.75 96 ASP A CA 1
ATOM 750 C C . ASP A 1 96 ? -4.058 -13.466 -1.154 1.00 61.75 96 ASP A C 1
ATOM 752 O O . ASP A 1 96 ? -3.323 -13.793 -0.218 1.00 61.75 96 ASP A O 1
ATOM 756 N N . SER A 1 97 ? -4.052 -12.205 -1.607 1.00 65.44 97 SER A N 1
ATOM 757 C CA . SER A 1 97 ? -3.101 -11.186 -1.122 1.00 65.44 97 SER A CA 1
ATOM 758 C C . SER A 1 97 ? -3.237 -10.919 0.380 1.00 65.44 97 SER A C 1
ATOM 760 O O . SER A 1 97 ? -2.237 -10.681 1.058 1.00 65.44 97 SER A O 1
ATOM 762 N N . MET A 1 98 ? -4.449 -11.021 0.937 1.00 67.25 98 MET A N 1
ATOM 763 C CA . MET A 1 98 ? -4.646 -10.904 2.388 1.00 67.25 98 MET A CA 1
ATOM 764 C C . MET A 1 98 ? -4.034 -12.073 3.161 1.00 67.25 98 MET A C 1
ATOM 766 O O . MET A 1 98 ? -3.529 -11.866 4.260 1.00 67.25 98 MET A O 1
ATOM 770 N N . ALA A 1 99 ? -4.055 -13.281 2.599 1.00 61.50 99 ALA A N 1
ATOM 771 C CA . ALA A 1 99 ? -3.509 -14.471 3.245 1.00 61.50 99 ALA A CA 1
ATOM 772 C C . ALA A 1 99 ? -1.983 -14.571 3.081 1.00 61.50 99 ALA A C 1
ATOM 774 O O . ALA A 1 99 ? -1.290 -14.979 4.011 1.00 61.50 99 ALA A O 1
ATOM 775 N N . LEU A 1 100 ? -1.455 -14.177 1.918 1.00 68.12 100 LEU A N 1
ATOM 776 C CA . LEU A 1 100 ? -0.034 -14.305 1.574 1.00 68.12 100 LEU A CA 1
ATOM 777 C C . LEU A 1 100 ? 0.788 -13.075 1.968 1.00 68.12 100 LEU A C 1
ATOM 779 O O . LEU A 1 100 ? 1.877 -13.201 2.526 1.00 68.12 100 LEU A O 1
ATOM 783 N N . ASN A 1 101 ? 0.264 -11.883 1.684 1.00 69.56 101 ASN A N 1
ATOM 784 C CA . ASN A 1 101 ? 0.986 -10.621 1.839 1.00 69.56 101 ASN A CA 1
ATOM 785 C C . ASN A 1 101 ? 0.475 -9.792 3.022 1.00 69.56 101 ASN A C 1
ATOM 787 O O . ASN A 1 101 ? 1.126 -8.816 3.396 1.00 69.56 101 ASN A O 1
ATOM 791 N N . LEU A 1 102 ? -0.652 -10.181 3.636 1.00 79.19 102 LEU A N 1
ATOM 792 C CA . LEU A 1 102 ? -1.311 -9.45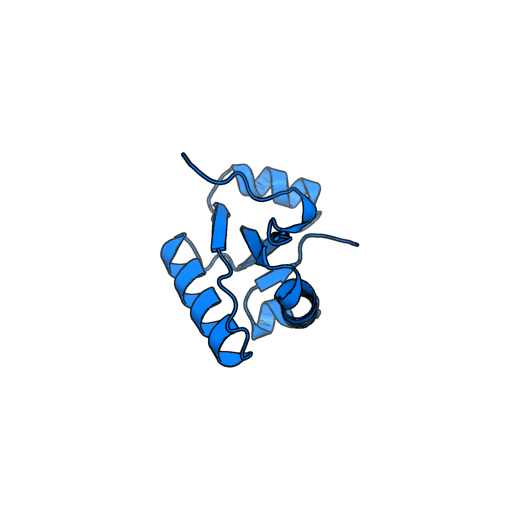7 4.735 1.00 79.19 102 LEU A CA 1
ATOM 793 C C . LEU A 1 102 ? -1.775 -8.047 4.327 1.00 79.19 102 LEU A C 1
ATOM 795 O O . LEU A 1 102 ? -2.032 -7.197 5.184 1.00 79.19 102 LEU A O 1
ATOM 799 N N . LEU A 1 103 ? -1.849 -7.802 3.015 1.00 81.56 103 LEU A N 1
ATOM 800 C CA . LEU A 1 103 ? -2.136 -6.521 2.380 1.00 81.56 103 LEU A CA 1
ATOM 801 C C . LEU A 1 103 ? -3.073 -6.734 1.187 1.00 81.56 103 LEU A C 1
ATOM 803 O O . LEU A 1 103 ? -2.884 -7.676 0.418 1.00 81.56 103 LEU A O 1
ATOM 807 N N . ARG A 1 104 ? -4.025 -5.822 0.976 1.00 83.06 104 ARG A N 1
ATOM 808 C CA . ARG A 1 104 ? -4.938 -5.836 -0.182 1.00 83.06 104 ARG A CA 1
ATOM 809 C C . ARG A 1 104 ? -5.191 -4.435 -0.710 1.00 83.06 104 ARG A C 1
ATOM 811 O O . ARG A 1 104 ? -5.246 -3.491 0.067 1.00 83.06 104 ARG A O 1
ATOM 818 N N . SER A 1 105 ? -5.361 -4.277 -2.020 1.00 81.69 105 SER A N 1
ATOM 819 C CA . SER A 1 105 ? -5.796 -3.002 -2.611 1.00 81.69 105 SER A CA 1
ATOM 820 C C . SER A 1 105 ? -7.243 -2.669 -2.234 1.00 81.69 105 SER A C 1
ATOM 822 O O . SER A 1 105 ? -8.136 -3.472 -2.492 1.00 81.69 105 SER A O 1
ATOM 824 N N . CYS A 1 106 ? -7.486 -1.458 -1.722 1.00 74.25 106 CYS A N 1
ATOM 825 C CA . CYS A 1 106 ? -8.842 -0.916 -1.520 1.00 74.25 106 CYS A CA 1
ATOM 826 C C . CYS A 1 106 ? -9.331 -0.059 -2.692 1.00 74.25 106 CYS A C 1
ATOM 828 O O . CYS A 1 106 ? -10.485 0.359 -2.724 1.00 74.25 106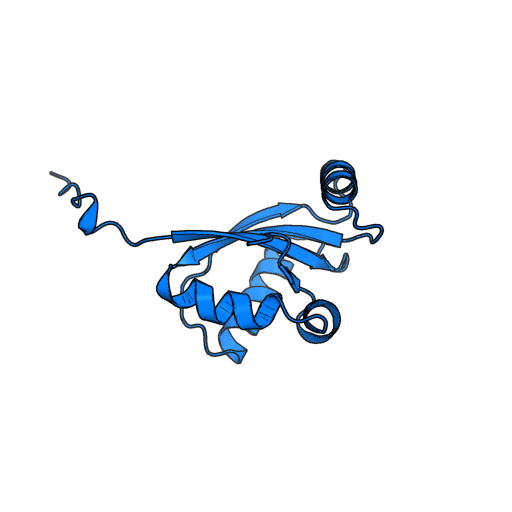 CYS A O 1
ATOM 830 N N . THR A 1 107 ? -8.450 0.289 -3.630 1.00 67.50 107 THR A N 1
ATOM 831 C CA . THR A 1 107 ? -8.814 1.142 -4.766 1.00 67.50 107 THR A CA 1
ATOM 832 C C . THR A 1 107 ? -9.301 0.286 -5.927 1.00 67.50 107 THR A C 1
ATOM 834 O O . THR A 1 107 ? -8.508 -0.475 -6.487 1.00 67.50 107 THR A O 1
ATOM 837 N N . SER A 1 108 ? -10.576 0.428 -6.302 1.00 55.94 108 SER A N 1
ATOM 838 C CA . SER A 1 108 ? -11.118 -0.112 -7.552 1.00 55.94 108 SER A CA 1
ATOM 839 C C . SER A 1 108 ? -10.666 0.730 -8.755 1.00 55.94 108 SER A C 1
ATOM 841 O O . SER A 1 108 ? -10.319 1.907 -8.616 1.00 55.94 108 SER A O 1
ATOM 843 N N . SER A 1 109 ? -10.575 0.097 -9.930 1.00 47.84 109 SER A N 1
ATOM 844 C CA . SER A 1 109 ? -10.310 0.765 -11.217 1.00 47.84 109 SER A CA 1
ATOM 845 C C . SER A 1 10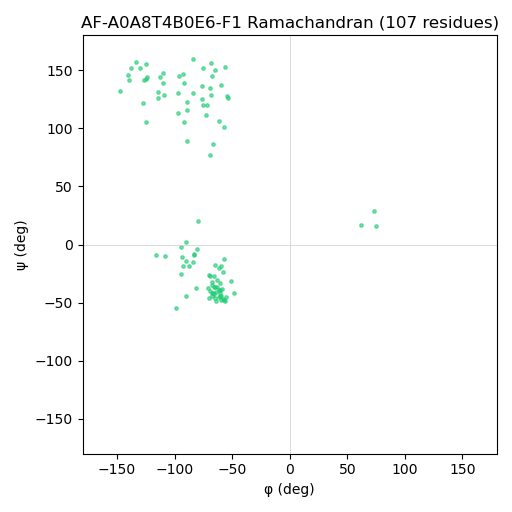9 ? -11.508 1.558 -11.712 1.00 47.84 109 SER A C 1
ATOM 847 O O . SER A 1 109 ? -12.616 0.981 -11.638 1.00 47.84 109 SER A O 1
#

Radius of gyration: 15.05 Å; Cα contacts (8 Å, |Δi|>4): 156; chains: 1; bounding box: 37×44×35 Å